Protein AF-A0A6C0TYA5-F1 (afdb_monomer_lite)

pLDDT: mean 84.96, std 9.42, range [59.03, 97.31]

Structure (mmCIF, N/CA/C/O backbone):
data_AF-A0A6C0TYA5-F1
#
_entry.id   AF-A0A6C0TYA5-F1
#
loop_
_atom_site.group_PDB
_atom_site.id
_atom_site.type_symbol
_atom_site.label_atom_id
_atom_site.label_alt_id
_atom_site.label_comp_id
_atom_site.label_asym_id
_atom_site.label_entity_id
_atom_site.label_seq_id
_atom_site.pdbx_PDB_ins_code
_atom_site.Cartn_x
_atom_site.Cartn_y
_atom_site.Cartn_z
_atom_site.occupancy
_atom_site.B_iso_or_equiv
_atom_site.auth_seq_id
_atom_site.auth_comp_id
_atom_site.auth_asym_id
_atom_site.auth_atom_id
_atom_site.pdbx_PDB_model_num
ATOM 1 N N . MET 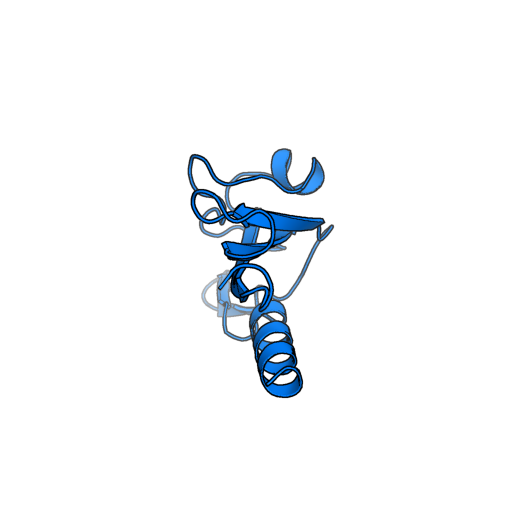A 1 1 ? -20.222 -8.247 -3.226 1.00 60.44 1 MET A N 1
ATOM 2 C CA . MET A 1 1 ? -19.165 -7.272 -2.881 1.00 60.44 1 MET A CA 1
ATOM 3 C C . MET A 1 1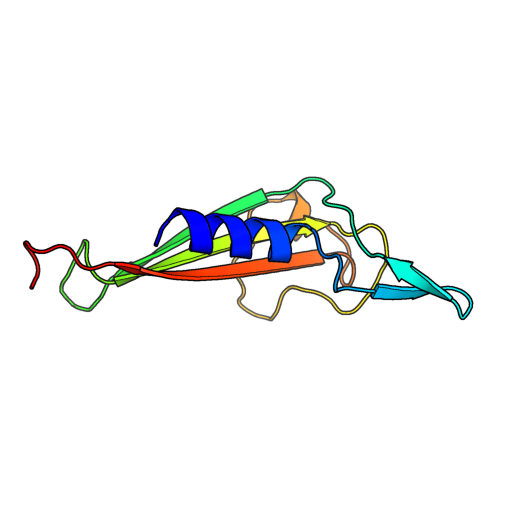 ? -17.787 -7.901 -3.034 1.00 60.44 1 MET A C 1
ATOM 5 O O . MET A 1 1 ? -17.121 -7.559 -3.999 1.00 60.44 1 MET A O 1
ATOM 9 N N . ALA A 1 2 ? -17.458 -8.940 -2.254 1.00 73.38 2 ALA A N 1
ATOM 10 C CA . ALA A 1 2 ? -16.147 -9.606 -2.276 1.00 73.38 2 ALA A CA 1
ATOM 11 C C . ALA A 1 2 ? -15.593 -9.977 -3.671 1.00 73.38 2 ALA A C 1
ATOM 13 O O . ALA A 1 2 ? -14.419 -9.755 -3.930 1.00 73.38 2 ALA A O 1
ATOM 14 N N . THR A 1 3 ? -16.410 -10.487 -4.604 1.00 79.94 3 THR A N 1
ATOM 15 C CA . THR A 1 3 ? -15.944 -10.841 -5.964 1.00 79.94 3 THR A CA 1
ATOM 16 C C . THR A 1 3 ? -15.474 -9.634 -6.777 1.00 79.94 3 THR A C 1
ATOM 18 O O . THR A 1 3 ? -14.487 -9.720 -7.502 1.00 79.94 3 THR A O 1
ATOM 21 N N . HIS A 1 4 ? -16.171 -8.504 -6.665 1.00 76.44 4 HIS A N 1
ATOM 22 C CA . HIS A 1 4 ? -15.801 -7.281 -7.373 1.00 76.44 4 HIS A CA 1
ATOM 23 C C . HIS A 1 4 ? -14.572 -6.624 -6.731 1.00 76.44 4 HIS A C 1
ATOM 25 O O . HIS A 1 4 ? -13.713 -6.114 -7.447 1.00 76.44 4 HIS A O 1
ATOM 31 N N . ASP A 1 5 ? -14.447 -6.699 -5.406 1.00 73.38 5 ASP A N 1
ATOM 32 C CA . ASP A 1 5 ? -13.259 -6.222 -4.697 1.00 73.38 5 ASP A CA 1
ATOM 33 C C . ASP A 1 5 ? -12.033 -7.046 -5.106 1.00 73.38 5 ASP A C 1
ATOM 35 O O . ASP A 1 5 ? -11.022 -6.485 -5.515 1.00 73.38 5 ASP A O 1
ATOM 39 N N . LEU A 1 6 ? -12.166 -8.373 -5.145 1.00 78.62 6 LEU A N 1
ATOM 40 C CA . LEU A 1 6 ? -11.108 -9.285 -5.582 1.00 78.62 6 LEU A CA 1
ATOM 41 C C . LEU A 1 6 ? -10.704 -9.045 -7.047 1.00 78.62 6 LEU A C 1
ATOM 43 O O . LEU A 1 6 ? -9.516 -9.042 -7.363 1.00 78.62 6 LEU A O 1
ATOM 47 N N . TRP A 1 7 ? -11.665 -8.753 -7.930 1.00 79.81 7 TRP A N 1
ATOM 48 C CA . TRP A 1 7 ? -11.372 -8.337 -9.305 1.00 79.81 7 TRP A CA 1
ATOM 49 C C . TRP A 1 7 ? -10.597 -7.015 -9.359 1.00 79.81 7 TRP A C 1
ATOM 51 O O . TRP A 1 7 ? -9.591 -6.931 -10.059 1.00 79.81 7 TRP A O 1
ATOM 61 N N . ARG A 1 8 ? -10.999 -5.988 -8.596 1.00 75.19 8 ARG A N 1
ATOM 62 C CA . ARG A 1 8 ? -10.260 -4.712 -8.553 1.00 75.19 8 ARG A CA 1
ATOM 63 C C . ARG A 1 8 ? -8.830 -4.895 -8.052 1.00 75.19 8 ARG A C 1
ATOM 65 O O . ARG A 1 8 ? -7.928 -4.242 -8.568 1.00 75.19 8 ARG A O 1
ATOM 72 N N . TRP A 1 9 ? -8.622 -5.784 -7.083 1.00 75.50 9 TRP A N 1
ATOM 73 C CA . TRP A 1 9 ? -7.290 -6.110 -6.571 1.00 75.50 9 TRP A CA 1
ATOM 74 C C . TRP A 1 9 ? -6.431 -6.783 -7.637 1.00 75.50 9 TRP A C 1
ATOM 76 O O . TRP A 1 9 ? -5.293 -6.373 -7.845 1.00 75.50 9 TRP A O 1
ATOM 86 N N . ASP A 1 10 ? -6.986 -7.768 -8.347 1.00 77.56 10 ASP A N 1
ATOM 87 C CA . ASP A 1 10 ? -6.308 -8.429 -9.464 1.00 77.56 10 ASP A CA 1
ATOM 88 C C . ASP A 1 10 ? -5.941 -7.422 -10.566 1.00 77.56 10 ASP A C 1
ATOM 90 O O . ASP A 1 10 ? -4.803 -7.410 -11.027 1.00 77.56 10 ASP A O 1
ATOM 94 N N . GLN A 1 11 ? -6.843 -6.505 -10.929 1.00 76.00 11 GLN A N 1
ATOM 95 C CA . GLN A 1 11 ? -6.542 -5.463 -11.916 1.00 76.00 11 GLN A CA 1
ATOM 96 C C . GLN A 1 11 ? -5.447 -4.493 -11.448 1.00 76.00 11 GLN A C 1
ATOM 98 O O . GLN A 1 11 ? -4.558 -4.156 -12.230 1.00 76.00 11 GLN A O 1
ATOM 103 N N . ALA A 1 12 ? -5.477 -4.072 -10.181 1.00 74.56 12 ALA A N 1
ATOM 104 C CA . ALA A 1 12 ? -4.465 -3.181 -9.618 1.00 74.56 12 ALA A CA 1
ATOM 105 C C . ALA A 1 12 ? -3.080 -3.849 -9.555 1.00 74.56 12 ALA A C 1
ATOM 107 O O . ALA A 1 12 ? -2.079 -3.226 -9.907 1.00 74.56 12 ALA A O 1
ATOM 108 N N . LEU A 1 13 ? -3.019 -5.128 -9.170 1.00 73.56 13 LEU A N 1
ATOM 109 C CA . LEU A 1 13 ? -1.772 -5.897 -9.091 1.00 73.56 13 LEU A CA 1
ATOM 110 C C . LEU A 1 13 ? -1.216 -6.284 -10.457 1.00 73.56 13 LEU A C 1
ATOM 112 O O . LEU A 1 13 ? 0.001 -6.333 -10.628 1.00 73.56 13 LEU A O 1
ATOM 116 N N . ARG A 1 14 ? -2.082 -6.534 -11.443 1.00 70.94 14 ARG A N 1
ATOM 117 C CA . ARG A 1 14 ? -1.643 -6.809 -12.815 1.00 70.94 14 ARG A CA 1
ATOM 118 C C . ARG A 1 14 ? -0.871 -5.651 -13.416 1.00 70.94 14 ARG A C 1
ATOM 120 O O . ARG A 1 14 ? -0.165 -5.885 -14.387 1.00 70.94 14 ARG A O 1
ATOM 127 N N . GLY A 1 15 ? -1.013 -4.430 -12.890 1.00 60.09 15 GLY A N 1
ATOM 128 C CA . GLY A 1 15 ? -0.211 -3.283 -13.309 1.00 60.09 15 GLY A CA 1
ATOM 129 C C . GLY A 1 15 ? -0.283 -3.002 -14.812 1.00 60.09 15 GLY A C 1
ATOM 130 O O . GLY A 1 15 ? 0.564 -2.288 -15.329 1.00 60.09 15 GLY A O 1
ATOM 131 N N . ALA A 1 16 ? -1.276 -3.553 -15.522 1.00 60.41 16 ALA A N 1
ATOM 132 C CA . ALA A 1 16 ? -1.383 -3.469 -16.977 1.00 60.41 16 ALA A CA 1
ATOM 133 C C . ALA A 1 16 ? -1.602 -2.023 -17.455 1.00 60.41 16 ALA A C 1
ATOM 135 O O . ALA A 1 16 ? -1.367 -1.718 -18.617 1.00 60.41 16 ALA A O 1
ATOM 136 N N . ALA A 1 17 ? -2.031 -1.141 -16.547 1.00 59.03 17 ALA A N 1
ATOM 137 C CA . ALA A 1 17 ? -2.177 0.292 -16.775 1.00 59.03 17 ALA A CA 1
ATOM 138 C C . ALA A 1 17 ? -0.926 1.116 -16.404 1.00 59.03 17 ALA A C 1
ATOM 140 O O . ALA A 1 17 ? -0.939 2.330 -16.590 1.00 59.03 17 ALA A O 1
ATOM 141 N N . VAL A 1 18 ? 0.128 0.501 -15.853 1.00 65.12 18 VAL A N 1
ATOM 142 C CA . VAL A 1 18 ? 1.371 1.189 -15.478 1.00 65.12 18 VAL A CA 1
ATOM 143 C C . VAL A 1 18 ? 2.452 0.836 -16.495 1.00 65.12 18 VAL A C 1
ATOM 145 O O . VAL A 1 18 ? 3.028 -0.255 -16.491 1.00 65.12 18 VAL A O 1
ATOM 148 N N . THR A 1 19 ? 2.702 1.777 -17.398 1.00 70.75 19 THR A N 1
ATOM 149 C CA . THR A 1 19 ? 3.774 1.722 -18.390 1.00 70.75 19 THR A CA 1
ATOM 150 C C . THR A 1 19 ? 4.845 2.755 -18.050 1.00 70.75 19 THR A C 1
ATOM 152 O O . THR A 1 19 ? 4.609 3.723 -17.324 1.00 70.75 19 THR A O 1
ATOM 155 N N . THR A 1 20 ? 6.054 2.532 -18.549 1.00 73.69 20 THR A N 1
ATOM 156 C CA . THR A 1 20 ? 7.145 3.511 -18.521 1.00 73.69 20 THR A CA 1
ATOM 157 C C . THR A 1 20 ? 7.759 3.609 -19.908 1.00 73.69 20 THR A C 1
ATOM 159 O O . THR A 1 20 ? 7.615 2.690 -20.709 1.00 73.69 20 THR A O 1
ATOM 162 N N . THR A 1 21 ? 8.418 4.722 -20.218 1.00 80.81 21 THR A N 1
ATOM 163 C CA . THR A 1 21 ? 9.124 4.879 -21.491 1.00 80.81 21 THR A CA 1
ATOM 164 C C . THR A 1 21 ? 10.576 4.436 -21.333 1.00 80.81 21 THR A C 1
ATOM 166 O O . THR A 1 21 ? 11.327 5.055 -20.581 1.00 80.81 21 THR A O 1
ATOM 169 N N . GLU A 1 22 ? 10.974 3.392 -22.055 1.00 75.00 22 GLU A N 1
ATOM 170 C CA . GLU A 1 22 ? 12.366 2.952 -22.211 1.00 75.00 22 GLU A CA 1
ATOM 171 C C . GLU A 1 22 ? 12.736 3.041 -23.695 1.00 75.00 22 GLU A C 1
ATOM 173 O O . GLU A 1 22 ? 11.986 2.573 -24.549 1.00 75.00 22 GLU A O 1
ATOM 178 N N . ASP A 1 23 ? 13.851 3.701 -24.021 1.00 79.75 23 ASP A N 1
ATOM 179 C CA . ASP A 1 23 ? 14.342 3.877 -25.400 1.00 79.75 23 ASP A CA 1
ATOM 180 C C . ASP A 1 23 ? 13.285 4.385 -26.407 1.00 79.75 23 ASP A C 1
ATOM 182 O O . ASP A 1 23 ? 13.291 4.051 -27.591 1.00 79.75 23 ASP A O 1
ATOM 186 N N . GLY A 1 24 ? 12.360 5.228 -25.934 1.00 81.69 24 GLY A N 1
ATOM 187 C CA . GLY A 1 24 ? 11.281 5.803 -26.744 1.00 81.69 24 GLY A CA 1
ATOM 188 C C . GLY A 1 24 ? 10.070 4.888 -26.960 1.00 81.69 24 GLY A C 1
ATOM 189 O O . GLY A 1 24 ? 9.131 5.296 -27.643 1.00 81.69 24 GLY A O 1
ATOM 190 N N . ALA A 1 25 ? 10.053 3.692 -26.368 1.00 78.88 25 ALA A N 1
ATOM 191 C CA . ALA A 1 25 ? 8.928 2.763 -26.393 1.00 78.88 25 ALA A CA 1
ATOM 192 C C . ALA A 1 25 ? 8.238 2.683 -25.024 1.00 78.88 25 ALA A C 1
ATOM 194 O O . ALA A 1 25 ? 8.892 2.732 -23.983 1.00 78.88 25 ALA A O 1
ATOM 195 N N . GLU A 1 26 ? 6.912 2.529 -25.011 1.00 80.31 26 GLU A N 1
ATOM 196 C CA . GLU A 1 26 ? 6.199 2.173 -23.783 1.00 80.31 26 GLU A CA 1
ATOM 197 C C . GLU A 1 26 ? 6.435 0.700 -23.451 1.00 80.31 26 GLU A C 1
ATOM 199 O O . GLU A 1 26 ? 6.067 -0.194 -24.217 1.00 80.31 26 GLU A O 1
ATOM 204 N N . VAL A 1 27 ? 7.026 0.451 -22.286 1.00 75.75 27 VAL A N 1
ATOM 205 C CA . VAL A 1 27 ? 7.231 -0.884 -21.735 1.00 75.75 27 VAL A CA 1
ATOM 206 C C . VAL A 1 27 ? 6.372 -1.083 -20.480 1.00 75.75 27 VAL A C 1
ATOM 208 O O . VAL A 1 27 ? 6.269 -0.188 -19.632 1.00 75.75 27 VAL A O 1
ATOM 211 N N . PRO A 1 28 ? 5.719 -2.248 -20.338 1.00 69.62 28 PRO A N 1
ATOM 212 C CA . PRO A 1 28 ? 4.910 -2.560 -19.169 1.00 69.62 28 PRO A CA 1
ATOM 213 C C . PRO A 1 28 ? 5.798 -2.778 -17.941 1.00 69.62 28 PRO A C 1
ATOM 215 O O . PRO A 1 28 ? 6.748 -3.557 -17.985 1.00 69.62 28 PRO A O 1
ATOM 218 N N . THR A 1 29 ? 5.448 -2.187 -16.796 1.00 70.88 29 THR A N 1
ATOM 219 C CA . THR A 1 29 ? 6.196 -2.398 -15.540 1.00 70.88 29 THR A CA 1
ATOM 220 C C . THR A 1 29 ? 5.751 -3.659 -14.786 1.00 70.88 29 THR A C 1
ATOM 222 O O . THR A 1 29 ? 5.880 -3.737 -13.563 1.00 70.88 29 THR A O 1
ATOM 225 N N . VAL A 1 30 ? 5.151 -4.626 -15.487 1.00 65.44 30 VAL A N 1
ATOM 226 C CA . VAL A 1 30 ? 4.397 -5.744 -14.903 1.00 65.44 30 VAL A CA 1
ATOM 227 C C . VAL A 1 30 ? 5.353 -6.812 -14.369 1.00 65.44 30 VAL A C 1
ATOM 229 O O . VAL A 1 30 ? 5.652 -7.796 -15.038 1.00 65.44 30 VAL A O 1
ATOM 232 N N . ALA A 1 31 ? 5.853 -6.608 -13.151 1.00 71.69 31 ALA A N 1
ATOM 233 C CA . ALA A 1 31 ? 6.545 -7.627 -12.368 1.00 71.69 31 ALA A CA 1
ATOM 234 C C . ALA A 1 31 ? 6.600 -7.256 -10.883 1.00 71.69 31 ALA A C 1
ATOM 236 O O . ALA A 1 31 ? 6.858 -6.106 -10.520 1.00 71.69 31 ALA A O 1
ATOM 237 N N . LEU A 1 32 ? 6.392 -8.263 -10.031 1.00 83.19 32 LEU A N 1
ATOM 238 C CA . LEU A 1 32 ? 6.484 -8.156 -8.580 1.00 83.19 32 LEU A CA 1
ATOM 239 C C . LEU A 1 32 ? 7.695 -8.961 -8.107 1.00 83.19 32 LEU A C 1
ATOM 241 O O . LEU A 1 32 ? 7.616 -10.182 -7.976 1.00 83.19 32 LEU A O 1
ATOM 245 N N . ILE A 1 33 ? 8.822 -8.291 -7.869 1.00 86.56 33 ILE A N 1
ATOM 246 C CA . ILE A 1 33 ? 10.007 -8.932 -7.297 1.00 86.56 33 ILE A CA 1
ATOM 247 C C . ILE A 1 33 ? 9.898 -8.849 -5.779 1.00 86.56 33 ILE A C 1
ATOM 249 O O . ILE A 1 33 ? 9.728 -7.762 -5.226 1.00 86.56 33 ILE A O 1
ATOM 253 N N . GLU A 1 34 ? 9.979 -10.013 -5.132 1.00 88.94 34 GLU A N 1
ATOM 254 C CA . GLU A 1 34 ? 9.908 -10.173 -3.674 1.00 88.94 34 GLU A CA 1
ATOM 255 C C . GLU A 1 34 ? 8.725 -9.429 -3.026 1.00 88.94 34 GLU A C 1
ATOM 257 O O . GLU A 1 34 ? 8.929 -8.605 -2.133 1.00 88.94 34 GLU A O 1
ATOM 262 N N . PRO A 1 35 ? 7.472 -9.704 -3.442 1.00 89.06 35 PRO A N 1
ATOM 263 C CA . PRO A 1 35 ? 6.324 -9.022 -2.869 1.00 89.06 35 PRO A CA 1
ATOM 264 C C . PRO A 1 35 ? 6.215 -9.289 -1.364 1.00 89.06 35 PRO A C 1
ATOM 266 O O . PRO A 1 35 ? 6.451 -10.401 -0.869 1.00 89.06 35 PRO A O 1
ATOM 269 N N . ARG A 1 36 ? 5.840 -8.245 -0.633 1.00 92.12 36 ARG A N 1
ATOM 270 C CA . ARG A 1 36 ? 5.558 -8.247 0.800 1.00 92.12 36 ARG A CA 1
ATOM 271 C C . ARG A 1 36 ? 4.249 -7.521 1.050 1.00 92.12 36 ARG A C 1
ATOM 273 O O . ARG A 1 36 ? 3.855 -6.654 0.273 1.00 92.12 36 ARG A O 1
ATOM 280 N N . GLY A 1 37 ? 3.576 -7.871 2.139 1.00 91.00 37 GLY A N 1
ATOM 281 C CA . GLY A 1 37 ? 2.342 -7.201 2.511 1.00 91.00 37 GLY A CA 1
ATOM 282 C C . GLY A 1 37 ? 2.179 -7.042 4.011 1.00 91.00 37 GLY A C 1
ATOM 283 O O . GLY A 1 37 ? 2.650 -7.874 4.785 1.00 91.00 37 GLY A O 1
ATOM 284 N N . CYS A 1 38 ? 1.491 -5.971 4.391 1.00 93.69 38 CYS A N 1
ATOM 285 C CA . CYS A 1 38 ? 1.054 -5.696 5.752 1.00 93.69 38 CYS A CA 1
ATOM 286 C C . CYS A 1 38 ? -0.444 -5.429 5.759 1.00 93.69 38 CYS A C 1
ATOM 288 O O . CYS A 1 38 ? -0.998 -4.886 4.800 1.00 93.69 38 CYS A O 1
ATOM 290 N N . ILE A 1 39 ? -1.079 -5.735 6.884 1.00 94.12 39 ILE A N 1
ATOM 291 C CA . ILE A 1 39 ? -2.444 -5.313 7.173 1.00 94.12 39 ILE A CA 1
ATOM 292 C C . ILE A 1 39 ? -2.367 -4.397 8.387 1.00 94.12 39 ILE A C 1
ATOM 294 O O . ILE A 1 39 ? -1.825 -4.785 9.420 1.00 94.12 39 ILE A O 1
ATOM 298 N N . VAL A 1 40 ? -2.880 -3.181 8.241 1.00 95.62 40 VAL A N 1
ATOM 299 C CA . VAL A 1 40 ? -2.960 -2.191 9.314 1.00 95.62 40 VAL A CA 1
ATOM 300 C C . VAL A 1 40 ? -4.423 -1.969 9.642 1.00 95.62 40 VAL A C 1
ATOM 302 O O . VAL A 1 40 ? -5.234 -1.770 8.737 1.00 95.62 40 VAL A O 1
ATOM 305 N N . PHE A 1 41 ? -4.749 -2.000 10.928 1.00 96.31 41 PHE A N 1
ATOM 306 C CA . PHE A 1 41 ? -6.063 -1.635 11.427 1.00 96.31 41 PHE A CA 1
ATOM 307 C C . PHE A 1 41 ? -5.939 -0.339 12.224 1.00 96.31 41 PHE A C 1
ATOM 309 O O . PHE A 1 41 ? -5.228 -0.296 13.226 1.00 96.31 41 PHE A O 1
ATOM 316 N N . ASP A 1 42 ? -6.589 0.712 11.733 1.00 96.50 42 ASP A N 1
ATOM 317 C CA . ASP A 1 42 ? -6.744 1.975 12.445 1.00 96.50 42 ASP A CA 1
ATOM 318 C C . ASP A 1 42 ? -8.125 1.939 13.119 1.00 96.50 42 ASP A C 1
ATOM 320 O O . ASP A 1 42 ? -9.146 2.052 12.435 1.00 96.50 42 ASP A O 1
ATOM 324 N N . GLU A 1 43 ? -8.150 1.723 14.433 1.00 97.31 43 GLU A N 1
ATOM 325 C CA . GLU A 1 43 ? -9.388 1.654 15.214 1.00 97.31 43 GLU A CA 1
ATOM 326 C C . GLU A 1 43 ? -10.047 3.034 15.370 1.00 97.31 43 GLU A C 1
ATOM 328 O O . GLU A 1 43 ? -9.365 4.059 15.492 1.00 97.31 43 GLU A O 1
ATOM 333 N N . ASP A 1 44 ? -11.379 3.067 15.381 1.00 97.00 44 ASP A N 1
ATOM 334 C CA . ASP A 1 44 ? -12.119 4.278 15.724 1.00 97.00 44 ASP A CA 1
ATOM 335 C C . ASP A 1 44 ? -12.079 4.520 17.239 1.00 97.00 44 ASP A C 1
ATOM 337 O O . ASP A 1 44 ? -12.002 3.593 18.046 1.00 97.00 44 ASP A O 1
ATOM 341 N N . ALA A 1 45 ? -12.165 5.787 17.653 1.00 96.00 45 ALA A N 1
ATOM 342 C CA . ALA A 1 45 ? -12.051 6.156 19.061 1.00 96.00 45 ALA A CA 1
ATOM 343 C C . ALA A 1 45 ? -13.070 5.402 19.939 1.00 96.00 45 ALA A C 1
ATOM 345 O O . ALA A 1 45 ? -14.279 5.611 19.837 1.00 96.00 45 ALA A O 1
ATOM 346 N N . GLY A 1 46 ? -12.560 4.544 20.828 1.00 94.88 46 GLY A N 1
ATOM 347 C CA . GLY A 1 46 ? -13.369 3.737 21.745 1.00 94.88 46 GLY A CA 1
ATOM 348 C C . GLY A 1 46 ? -13.972 2.463 21.142 1.00 94.88 46 GLY A C 1
ATOM 349 O O . GLY A 1 46 ? -14.776 1.825 21.821 1.00 94.88 46 GLY A O 1
ATOM 350 N N . LYS A 1 47 ? -13.603 2.076 19.913 1.00 96.06 47 LYS A N 1
ATOM 351 C CA . LYS A 1 47 ? -14.109 0.879 19.226 1.00 96.06 47 LYS A CA 1
ATOM 352 C C . LYS A 1 47 ? -12.954 -0.019 18.785 1.00 96.06 47 LYS A C 1
ATOM 354 O O . LYS A 1 47 ? -12.253 0.309 17.842 1.00 96.06 47 LYS A O 1
ATOM 359 N N . ALA A 1 48 ? -12.770 -1.166 19.435 1.00 95.25 48 ALA A N 1
ATOM 360 C CA . ALA A 1 48 ? -11.605 -2.029 19.210 1.00 95.25 48 ALA A CA 1
ATOM 361 C C . ALA A 1 48 ? -11.684 -2.877 17.922 1.00 95.25 48 ALA A C 1
ATOM 363 O O . ALA A 1 48 ? -10.700 -3.511 17.540 1.00 95.25 48 ALA A O 1
ATOM 364 N N . ARG A 1 49 ? -12.856 -2.961 17.276 1.00 95.19 49 ARG A N 1
ATOM 365 C CA . ARG A 1 49 ? -13.119 -3.820 16.102 1.00 95.19 49 ARG A CA 1
ATOM 366 C C . ARG A 1 49 ? -13.803 -3.087 14.944 1.00 95.19 49 ARG A C 1
ATOM 368 O O . ARG A 1 49 ? -13.940 -3.652 13.861 1.00 95.19 49 ARG A O 1
ATOM 375 N N . THR A 1 50 ? -14.166 -1.822 15.135 1.00 97.00 50 THR A N 1
ATOM 376 C CA . THR A 1 50 ? -14.675 -0.914 14.101 1.00 97.00 50 THR A CA 1
ATOM 377 C C . THR A 1 50 ? -13.608 0.099 13.721 1.00 97.00 50 THR A C 1
ATOM 379 O O . THR A 1 50 ? -12.995 0.719 14.587 1.00 97.00 50 THR A O 1
ATOM 382 N N . GLY A 1 51 ? -13.383 0.277 12.424 1.00 96.81 51 GLY A N 1
ATOM 383 C CA . GLY A 1 51 ? -12.357 1.190 11.943 1.00 96.81 51 GLY A CA 1
ATOM 384 C C . GLY A 1 51 ? -11.925 0.904 10.513 1.00 96.81 51 GLY A C 1
ATOM 385 O O . GLY A 1 51 ? -12.579 0.182 9.751 1.00 96.81 51 GLY A O 1
ATOM 386 N N . ARG A 1 52 ? -10.787 1.477 10.128 1.00 96.25 52 ARG A N 1
ATOM 387 C CA . ARG A 1 52 ? -10.239 1.352 8.775 1.00 96.25 52 ARG A CA 1
ATOM 388 C C . ARG A 1 52 ? -9.201 0.237 8.707 1.00 96.25 52 ARG A C 1
ATOM 390 O O . ARG A 1 52 ? -8.187 0.277 9.395 1.00 96.25 52 ARG A O 1
ATOM 397 N N . ILE A 1 53 ? -9.398 -0.703 7.788 1.00 94.88 53 ILE A N 1
ATOM 398 C CA . ILE A 1 53 ? -8.382 -1.681 7.394 1.00 94.88 53 ILE A CA 1
ATOM 399 C C . ILE A 1 53 ? -7.651 -1.160 6.159 1.00 94.88 53 ILE A C 1
ATOM 401 O O . ILE A 1 53 ? -8.271 -0.833 5.145 1.00 94.88 53 ILE A O 1
ATOM 405 N N . ARG A 1 54 ? -6.322 -1.136 6.219 1.00 93.81 54 ARG A N 1
ATOM 406 C CA . ARG A 1 54 ? -5.442 -0.875 5.079 1.00 93.81 54 ARG A CA 1
ATOM 407 C C . ARG A 1 54 ? -4.619 -2.118 4.792 1.00 93.81 54 ARG A C 1
ATOM 409 O O . ARG A 1 54 ? -3.861 -2.576 5.642 1.00 93.81 54 ARG A O 1
ATOM 416 N N . VAL A 1 55 ? -4.752 -2.646 3.584 1.00 91.38 55 VAL A N 1
ATOM 417 C CA . VAL A 1 55 ? -3.890 -3.700 3.057 1.00 91.38 55 VAL A CA 1
ATOM 418 C C . VAL A 1 55 ? -2.860 -3.044 2.158 1.00 91.38 55 VAL A C 1
ATOM 420 O O . VAL A 1 55 ? -3.198 -2.403 1.164 1.00 91.38 55 VAL A O 1
ATOM 423 N N . ILE A 1 56 ? -1.601 -3.176 2.546 1.00 92.38 56 ILE A N 1
ATOM 424 C CA . ILE A 1 56 ? -0.461 -2.582 1.863 1.00 92.38 56 ILE A CA 1
ATOM 425 C C . ILE A 1 56 ? 0.305 -3.724 1.216 1.00 92.38 56 ILE A C 1
ATOM 427 O O . ILE A 1 56 ? 0.699 -4.660 1.906 1.00 92.38 56 ILE A O 1
ATOM 431 N N . ILE A 1 57 ? 0.518 -3.647 -0.092 1.00 89.94 57 ILE A N 1
ATOM 432 C CA . ILE A 1 57 ? 1.353 -4.579 -0.850 1.00 89.94 57 ILE A CA 1
ATOM 433 C C . ILE A 1 57 ? 2.509 -3.772 -1.419 1.00 89.94 57 ILE A C 1
ATOM 435 O O . ILE A 1 57 ? 2.290 -2.753 -2.069 1.00 89.94 57 ILE A O 1
ATOM 439 N N . GLN A 1 58 ? 3.735 -4.212 -1.170 1.00 91.38 58 GLN A N 1
ATOM 440 C CA . GLN A 1 58 ? 4.947 -3.560 -1.645 1.00 91.38 58 GLN A CA 1
ATOM 441 C C . GLN A 1 58 ? 5.870 -4.569 -2.315 1.00 91.38 58 GLN A C 1
ATOM 443 O O . GLN A 1 58 ? 5.901 -5.744 -1.950 1.00 91.38 58 GLN A O 1
ATOM 448 N N . TRP A 1 59 ? 6.601 -4.117 -3.326 1.00 89.31 59 TRP A N 1
ATOM 449 C CA . TRP A 1 59 ? 7.512 -4.959 -4.0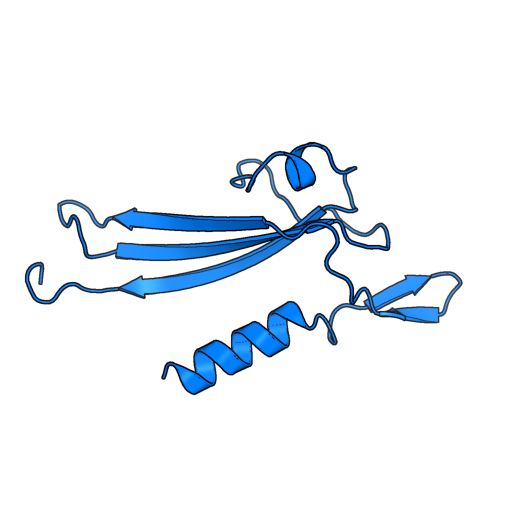97 1.00 89.31 59 TRP A CA 1
ATOM 450 C C . TRP A 1 59 ? 8.602 -4.117 -4.755 1.00 89.31 59 TRP A C 1
ATOM 452 O O . TRP A 1 59 ? 8.499 -2.889 -4.843 1.00 89.31 59 TRP A O 1
ATOM 462 N N . ARG A 1 60 ? 9.638 -4.789 -5.261 1.00 88.56 60 ARG A N 1
ATOM 463 C CA . ARG A 1 60 ? 10.629 -4.180 -6.149 1.00 88.56 60 ARG A CA 1
ATOM 464 C C . ARG A 1 60 ? 10.174 -4.333 -7.605 1.00 88.56 60 ARG A C 1
ATOM 466 O O . ARG A 1 60 ? 9.851 -5.433 -8.052 1.00 88.56 60 ARG A O 1
ATOM 473 N N . GLY A 1 61 ? 10.118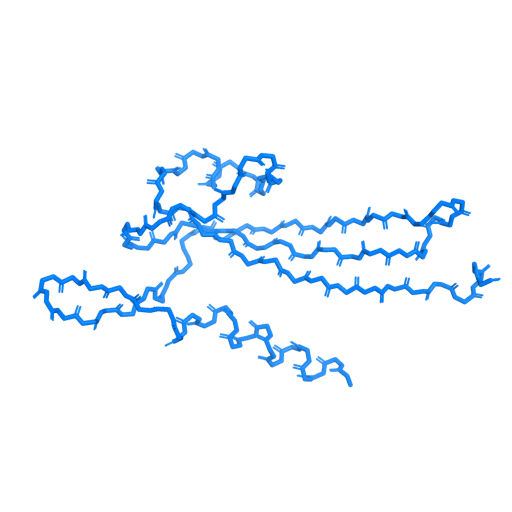 -3.232 -8.345 1.00 84.81 61 GLY A N 1
ATOM 474 C CA . GLY A 1 61 ? 9.849 -3.216 -9.783 1.00 84.81 61 GLY A CA 1
ATOM 475 C C . GLY A 1 61 ? 11.078 -3.605 -10.613 1.00 84.81 61 GLY A C 1
ATOM 476 O O . GLY A 1 61 ? 12.208 -3.546 -10.128 1.00 84.81 61 GLY A O 1
ATOM 477 N N . LEU A 1 62 ? 10.860 -3.986 -11.876 1.00 83.19 62 LEU A N 1
ATOM 478 C CA . LEU A 1 62 ? 11.944 -4.280 -12.827 1.00 83.19 62 LEU A CA 1
ATOM 479 C C . LEU A 1 62 ? 12.644 -3.015 -13.331 1.00 83.19 62 LEU A C 1
ATOM 481 O O . LEU A 1 62 ? 13.867 -2.986 -13.414 1.00 83.19 62 LEU A O 1
ATOM 485 N N . THR A 1 63 ? 11.861 -1.979 -13.625 1.00 82.56 63 THR A N 1
ATOM 486 C CA . THR A 1 63 ? 12.340 -0.710 -14.178 1.00 82.56 63 THR A CA 1
ATOM 487 C C . THR A 1 63 ? 12.296 0.386 -13.125 1.00 82.56 63 THR A C 1
ATOM 489 O O . THR A 1 63 ? 11.357 0.447 -12.323 1.00 82.56 63 THR A O 1
ATOM 492 N N . ARG A 1 64 ? 13.280 1.290 -13.158 1.00 85.75 64 ARG A N 1
ATOM 493 C CA . ARG A 1 64 ? 13.300 2.504 -12.338 1.00 85.75 64 ARG A CA 1
ATOM 494 C C . ARG A 1 64 ? 12.225 3.485 -12.811 1.00 85.75 64 ARG A C 1
ATOM 496 O O . ARG A 1 64 ? 12.189 3.854 -13.975 1.00 85.75 64 ARG A O 1
ATOM 503 N N . THR A 1 65 ? 11.398 3.973 -11.894 1.00 82.81 65 THR A N 1
ATOM 504 C CA . THR A 1 65 ? 10.456 5.081 -12.138 1.00 82.81 65 THR A CA 1
ATOM 505 C C . THR A 1 65 ? 10.535 6.066 -10.969 1.00 82.81 65 THR A C 1
ATOM 507 O O . THR A 1 65 ? 11.539 6.107 -10.257 1.00 82.81 65 THR A O 1
ATOM 510 N N . ARG A 1 66 ? 9.472 6.843 -10.721 1.00 85.62 66 ARG A N 1
ATOM 511 C CA . ARG A 1 66 ? 9.287 7.520 -9.433 1.00 85.62 66 ARG A CA 1
ATOM 512 C C . ARG A 1 66 ? 9.217 6.496 -8.299 1.00 85.62 66 ARG A C 1
ATOM 514 O O . ARG A 1 66 ? 8.688 5.401 -8.495 1.00 85.62 66 ARG A O 1
ATOM 521 N N . ASP A 1 67 ? 9.757 6.859 -7.143 1.00 89.81 67 ASP A N 1
ATOM 522 C CA . ASP A 1 67 ? 9.662 6.029 -5.952 1.00 89.81 67 ASP A CA 1
ATOM 523 C C . ASP A 1 67 ? 8.209 5.905 -5.481 1.00 89.81 67 ASP A C 1
ATOM 525 O O . ASP A 1 67 ? 7.462 6.885 -5.477 1.00 89.81 67 ASP A O 1
ATOM 529 N N . GLY A 1 68 ? 7.798 4.676 -5.171 1.00 88.25 68 GLY A N 1
ATOM 530 C CA . GLY A 1 68 ? 6.424 4.356 -4.792 1.00 88.25 68 GLY A CA 1
ATOM 531 C C . GLY A 1 68 ? 6.132 4.491 -3.301 1.00 88.25 68 GLY A C 1
ATOM 532 O O . GLY A 1 68 ? 4.989 4.272 -2.923 1.00 88.25 68 GLY A O 1
ATOM 533 N N . LEU A 1 69 ? 7.138 4.798 -2.476 1.00 90.56 69 LEU A N 1
ATOM 534 C CA . LEU A 1 69 ? 6.980 5.082 -1.051 1.00 90.56 69 LEU A CA 1
ATOM 535 C C . LEU A 1 69 ? 7.122 6.591 -0.830 1.00 90.56 69 LEU A C 1
ATOM 537 O O . LEU A 1 69 ? 7.984 7.242 -1.423 1.00 90.56 69 LEU A O 1
ATOM 541 N N . LEU A 1 70 ? 6.267 7.142 0.020 1.00 88.94 70 LEU A N 1
ATOM 542 C CA . LEU A 1 70 ? 6.314 8.519 0.492 1.00 88.94 70 LEU A CA 1
ATOM 543 C C . LEU A 1 70 ? 6.894 8.577 1.911 1.00 88.94 70 LEU A C 1
ATOM 545 O O . LEU A 1 70 ? 6.918 7.582 2.641 1.00 88.94 70 LEU A O 1
ATOM 549 N N . ASP A 1 71 ? 7.337 9.766 2.323 1.00 85.88 71 ASP A N 1
ATOM 550 C CA . ASP A 1 71 ? 7.830 9.986 3.683 1.00 85.88 71 ASP A CA 1
ATOM 551 C C . ASP A 1 71 ? 6.752 9.634 4.718 1.00 85.88 71 ASP A C 1
ATO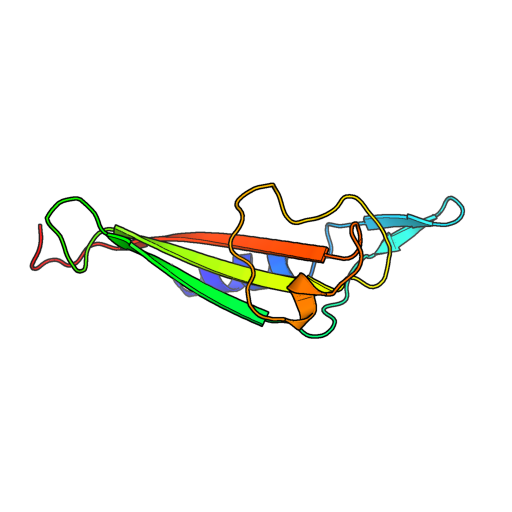M 553 O O . ASP A 1 71 ? 5.638 10.160 4.691 1.00 85.88 71 ASP A O 1
ATOM 557 N N . GLY A 1 72 ? 7.103 8.747 5.652 1.00 86.12 72 GLY A N 1
ATOM 558 C CA . GLY A 1 72 ? 6.201 8.269 6.702 1.00 86.12 72 GLY A CA 1
ATOM 559 C C . GLY A 1 72 ? 5.349 7.053 6.323 1.00 86.12 72 GLY A C 1
ATOM 560 O O . GLY A 1 72 ? 4.607 6.563 7.178 1.00 86.12 72 GLY A O 1
ATOM 561 N N . ASP A 1 73 ? 5.465 6.529 5.099 1.00 90.00 73 ASP A N 1
ATOM 562 C CA . ASP A 1 73 ? 4.803 5.277 4.736 1.00 90.00 73 ASP A CA 1
ATOM 563 C C . ASP A 1 73 ? 5.337 4.094 5.551 1.00 90.00 73 ASP A C 1
ATOM 565 O O . ASP A 1 73 ? 6.533 3.958 5.822 1.00 90.00 73 ASP A O 1
ATOM 569 N N . LEU A 1 74 ? 4.429 3.181 5.905 1.00 92.38 74 LEU A N 1
ATOM 570 C CA . LEU A 1 74 ? 4.805 1.913 6.516 1.00 92.38 74 LEU A CA 1
ATOM 571 C C . LEU A 1 74 ? 5.545 1.047 5.492 1.00 92.38 74 LEU A C 1
ATOM 573 O O . LEU A 1 74 ? 5.033 0.798 4.398 1.00 92.38 74 LEU A O 1
ATOM 577 N N . VAL A 1 75 ? 6.709 0.523 5.876 1.00 93.00 75 VAL A N 1
ATOM 578 C CA . VAL A 1 75 ? 7.481 -0.415 5.056 1.00 93.00 75 VAL A CA 1
ATOM 579 C C . VAL A 1 75 ? 7.207 -1.853 5.488 1.00 93.00 75 VAL A C 1
ATOM 581 O O . VAL A 1 75 ? 7.428 -2.240 6.634 1.00 93.00 75 VAL A O 1
ATOM 584 N N . CYS A 1 76 ? 6.738 -2.658 4.543 1.00 90.75 76 CYS A N 1
ATOM 585 C CA . CYS A 1 76 ? 6.413 -4.062 4.710 1.00 90.75 76 CYS A CA 1
ATOM 586 C C . CYS A 1 76 ? 7.647 -4.938 4.513 1.00 90.75 76 CYS A C 1
ATOM 588 O O . CYS A 1 76 ? 7.807 -5.602 3.492 1.00 90.75 76 CYS A O 1
ATOM 590 N N . GLY A 1 77 ? 8.511 -4.958 5.526 1.00 83.94 77 GLY A N 1
ATOM 591 C CA . GLY A 1 77 ? 9.688 -5.825 5.588 1.00 83.94 77 GLY A CA 1
ATOM 592 C C . GLY A 1 77 ? 10.892 -5.352 4.766 1.00 83.94 77 GLY A C 1
ATOM 593 O O . GLY A 1 77 ? 10.850 -4.368 4.027 1.00 83.94 77 GLY A O 1
ATOM 594 N N . ASP A 1 78 ? 11.989 -6.096 4.902 1.00 82.75 78 ASP A N 1
ATOM 595 C CA . ASP A 1 78 ? 13.326 -5.604 4.545 1.00 82.75 78 ASP A CA 1
ATOM 596 C C . ASP A 1 78 ? 13.592 -5.520 3.036 1.00 82.75 78 ASP A C 1
ATOM 598 O O . ASP A 1 78 ? 14.354 -4.665 2.591 1.00 82.75 78 ASP A O 1
ATOM 602 N N . ALA A 1 79 ? 12.943 -6.366 2.227 1.00 76.56 79 ALA A N 1
ATOM 603 C CA . ALA A 1 79 ? 13.154 -6.399 0.773 1.00 76.56 79 ALA A CA 1
ATOM 604 C C . ALA A 1 79 ? 12.763 -5.071 0.097 1.00 76.56 79 ALA A C 1
ATOM 606 O O . ALA A 1 79 ? 13.395 -4.639 -0.862 1.00 76.56 79 ALA A O 1
ATOM 607 N N . VAL A 1 80 ? 11.741 -4.394 0.627 1.00 82.25 80 VAL A N 1
ATOM 608 C CA . VAL A 1 80 ? 11.311 -3.073 0.148 1.00 82.25 80 VAL A CA 1
ATOM 609 C C . VAL A 1 80 ? 12.144 -1.972 0.801 1.00 82.25 80 VAL A C 1
ATOM 611 O O . VAL A 1 80 ? 12.505 -1.008 0.131 1.00 82.25 80 VAL A O 1
ATOM 614 N N . ALA A 1 81 ? 12.488 -2.127 2.084 1.00 81.94 81 ALA A N 1
ATOM 615 C CA . ALA A 1 81 ? 13.307 -1.165 2.822 1.00 81.94 81 ALA A CA 1
ATOM 616 C C . ALA A 1 81 ? 14.700 -0.973 2.201 1.00 81.94 81 ALA A C 1
ATOM 618 O O . ALA A 1 81 ? 15.228 0.135 2.199 1.00 81.94 81 ALA A O 1
ATOM 619 N N . THR A 1 82 ? 15.277 -2.056 1.678 1.00 84.88 82 THR A N 1
ATOM 620 C CA . THR A 1 82 ? 16.636 -2.102 1.116 1.00 84.88 82 THR A CA 1
ATOM 621 C C . THR A 1 82 ? 16.691 -1.927 -0.400 1.00 84.88 82 THR A C 1
ATOM 623 O O . THR A 1 82 ? 17.780 -1.819 -0.958 1.00 84.88 82 THR A O 1
ATOM 626 N N . ALA A 1 83 ? 15.543 -1.894 -1.081 1.00 84.62 83 ALA A N 1
ATOM 627 C CA . ALA A 1 83 ? 15.495 -1.644 -2.514 1.00 84.62 83 ALA A CA 1
ATOM 628 C C . ALA A 1 83 ? 15.796 -0.171 -2.835 1.00 84.62 83 ALA A C 1
ATOM 630 O O . ALA A 1 83 ? 15.324 0.737 -2.151 1.00 84.62 83 ALA A O 1
ATOM 631 N N . ASP A 1 84 ? 16.533 0.051 -3.926 1.00 89.44 84 ASP A N 1
ATOM 632 C CA . ASP A 1 84 ? 16.881 1.383 -4.419 1.00 89.44 84 ASP A CA 1
ATOM 633 C C . ASP A 1 84 ? 15.647 2.269 -4.649 1.00 89.44 84 ASP A C 1
ATOM 635 O O . ASP A 1 84 ? 14.635 1.846 -5.229 1.00 89.44 84 ASP A O 1
ATOM 639 N N . GLU A 1 85 ? 15.776 3.544 -4.280 1.00 88.06 85 GLU A N 1
ATOM 640 C CA . GLU A 1 85 ? 14.769 4.567 -4.556 1.00 88.06 85 GLU A CA 1
ATOM 641 C C . GLU A 1 85 ? 14.436 4.614 -6.055 1.00 88.06 85 GLU A C 1
ATOM 643 O O . GLU A 1 85 ? 15.313 4.682 -6.926 1.00 88.06 85 GLU A O 1
ATOM 648 N N . GLY A 1 86 ? 13.141 4.570 -6.369 1.00 87.81 86 GLY A N 1
ATOM 649 C CA . GLY A 1 86 ? 12.639 4.528 -7.744 1.00 87.81 86 GLY A CA 1
ATOM 650 C C . GLY A 1 86 ? 12.335 3.123 -8.264 1.00 87.81 86 GLY A C 1
ATOM 651 O O . GLY A 1 86 ? 11.596 2.993 -9.245 1.00 87.81 86 GLY A O 1
ATOM 652 N N . TYR A 1 87 ? 12.815 2.073 -7.595 1.00 88.31 87 TYR A N 1
ATOM 653 C CA . TYR A 1 87 ? 12.382 0.694 -7.848 1.00 88.31 87 TYR A CA 1
ATOM 654 C C . TYR A 1 87 ? 11.321 0.215 -6.864 1.00 88.31 87 TYR A C 1
ATOM 656 O O . TYR A 1 87 ? 10.674 -0.799 -7.122 1.00 88.31 87 TYR A O 1
ATOM 664 N N . ARG A 1 88 ? 11.109 0.920 -5.752 1.00 90.69 88 ARG A N 1
ATOM 665 C CA . ARG A 1 88 ? 10.085 0.542 -4.780 1.00 90.69 88 ARG A CA 1
ATOM 666 C C . ARG A 1 88 ? 8.699 0.853 -5.332 1.00 90.69 88 ARG A C 1
ATOM 668 O O . ARG A 1 88 ? 8.462 1.900 -5.944 1.00 90.69 88 ARG A O 1
ATOM 675 N N . ARG A 1 89 ? 7.778 -0.083 -5.140 1.00 88.62 89 ARG A N 1
ATOM 676 C CA . ARG A 1 89 ? 6.388 -0.002 -5.590 1.00 88.62 89 ARG A CA 1
ATOM 677 C C . ARG A 1 89 ? 5.466 -0.310 -4.428 1.00 88.62 89 ARG A C 1
ATOM 679 O O . ARG A 1 89 ? 5.805 -1.128 -3.572 1.00 88.62 89 ARG A O 1
ATOM 686 N N . GLN A 1 90 ? 4.303 0.325 -4.430 1.00 88.94 90 GLN A N 1
ATOM 687 C CA . GLN A 1 90 ? 3.287 0.122 -3.416 1.00 88.94 90 GLN A CA 1
ATOM 688 C C . GLN A 1 90 ? 1.893 0.168 -4.036 1.00 88.94 90 GLN A C 1
ATOM 690 O O . GLN A 1 90 ? 1.602 0.981 -4.913 1.00 88.94 90 GLN A O 1
ATOM 695 N N . LEU A 1 91 ? 1.026 -0.695 -3.524 1.00 87.44 91 LEU A N 1
ATOM 696 C CA . LEU A 1 91 ? -0.415 -0.628 -3.668 1.00 87.44 91 LEU A CA 1
ATOM 697 C C . LEU A 1 91 ? -1.013 -0.592 -2.263 1.00 87.44 91 LEU A C 1
ATOM 699 O O . LEU A 1 91 ? -0.754 -1.484 -1.456 1.00 87.44 91 LEU A O 1
ATOM 703 N N . ILE A 1 92 ? -1.822 0.426 -1.976 1.00 89.00 92 ILE A N 1
ATOM 704 C CA . ILE A 1 92 ? -2.596 0.508 -0.736 1.00 89.00 92 ILE A CA 1
ATOM 705 C C . ILE A 1 92 ? -4.065 0.354 -1.095 1.00 89.00 92 ILE A C 1
ATOM 707 O O . ILE A 1 92 ? -4.622 1.168 -1.832 1.00 89.00 92 ILE A O 1
ATOM 711 N N . VAL A 1 93 ? -4.705 -0.665 -0.534 1.00 87.62 93 VAL A N 1
ATOM 712 C CA . VAL A 1 93 ? -6.154 -0.822 -0.600 1.00 87.62 93 VAL A CA 1
ATOM 713 C C . VAL A 1 93 ? -6.732 -0.596 0.781 1.00 87.62 93 VAL A C 1
ATOM 715 O O . VAL A 1 93 ? -6.294 -1.199 1.755 1.00 87.62 93 VAL A O 1
ATOM 718 N N . SER A 1 94 ? -7.721 0.286 0.868 1.00 90.62 94 SER A N 1
ATOM 719 C CA . SER A 1 94 ? -8.391 0.605 2.126 1.00 90.62 94 SER A CA 1
ATOM 720 C C . SER A 1 94 ? -9.841 0.152 2.081 1.00 90.62 94 SER A C 1
ATOM 722 O O . SER A 1 94 ? -10.513 0.312 1.063 1.00 90.62 94 SER A O 1
ATOM 724 N N . SER A 1 95 ? -10.321 -0.373 3.199 1.00 91.19 95 SER A N 1
ATOM 725 C CA . SER A 1 95 ? -11.733 -0.639 3.448 1.00 91.19 95 SER A CA 1
ATOM 726 C C . SER A 1 95 ? -12.082 -0.202 4.866 1.00 91.19 95 SER A C 1
ATOM 728 O O . SER A 1 95 ? -11.204 -0.070 5.717 1.00 91.19 95 SER A O 1
ATOM 730 N N . TYR A 1 96 ? -13.361 0.026 5.120 1.00 93.81 96 TYR A N 1
ATOM 731 C CA . TYR A 1 96 ? -13.865 0.335 6.449 1.00 93.81 96 TYR A CA 1
ATOM 732 C C . TYR A 1 96 ? -14.743 -0.821 6.919 1.00 93.81 96 TYR A C 1
ATOM 734 O O . TYR A 1 96 ? -15.564 -1.331 6.15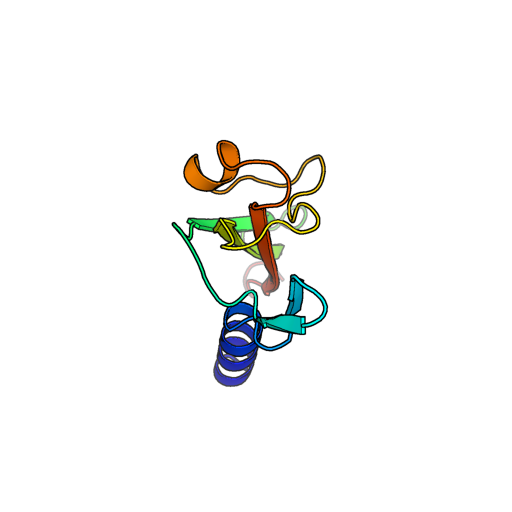1 1.00 93.81 96 TYR A O 1
ATOM 742 N N . VAL A 1 97 ? -14.526 -1.264 8.154 1.00 94.00 97 VAL A N 1
ATOM 743 C CA . VAL A 1 97 ? -15.254 -2.374 8.770 1.00 94.00 97 VAL A CA 1
ATOM 744 C C . VAL A 1 97 ? -15.971 -1.885 10.014 1.00 94.00 97 VAL A C 1
ATOM 746 O O . VAL A 1 97 ? -15.467 -1.031 10.739 1.00 94.00 97 VAL A O 1
ATOM 749 N N . ILE A 1 98 ? -17.158 -2.434 10.239 1.00 95.69 98 ILE A N 1
ATOM 750 C CA . ILE A 1 98 ? -17.995 -2.138 11.395 1.00 95.69 98 ILE A CA 1
ATOM 751 C C . ILE A 1 98 ? -18.283 -3.461 12.087 1.00 95.69 98 ILE A C 1
ATOM 753 O O . ILE A 1 98 ? -18.753 -4.399 11.442 1.00 95.69 98 ILE A O 1
ATOM 757 N N . ASP A 1 99 ? -18.001 -3.520 13.384 1.00 95.00 99 ASP A N 1
ATOM 758 C CA . ASP A 1 99 ? -18.499 -4.581 14.249 1.00 95.00 99 ASP A CA 1
ATOM 759 C C . ASP A 1 99 ? -19.877 -4.161 14.772 1.00 95.00 99 ASP A C 1
ATOM 761 O O . ASP A 1 99 ? -20.027 -3.112 15.400 1.00 95.00 99 ASP A O 1
ATOM 765 N N . GLU A 1 100 ? -20.897 -4.979 14.512 1.00 92.69 100 GLU A N 1
ATOM 766 C CA . GLU A 1 100 ? -22.268 -4.718 14.960 1.00 92.69 100 GLU A CA 1
ATOM 767 C C . GLU A 1 100 ? -22.381 -4.618 16.490 1.00 92.69 100 GLU A C 1
ATOM 769 O O . GLU A 1 100 ? -23.264 -3.927 16.993 1.00 92.69 100 GLU A O 1
ATOM 774 N N . ALA A 1 101 ? -21.478 -5.258 17.241 1.00 94.19 101 ALA A N 1
ATOM 775 C CA . ALA A 1 101 ? -21.433 -5.174 18.699 1.00 94.19 101 ALA A CA 1
ATOM 776 C C . ALA A 1 101 ? -20.857 -3.844 19.223 1.00 94.19 101 ALA A C 1
ATOM 778 O O . ALA A 1 101 ? -20.891 -3.605 20.430 1.00 94.19 101 ALA A O 1
ATOM 779 N N . GLU A 1 102 ? -20.299 -3.006 18.347 1.00 91.50 102 GLU A N 1
ATOM 780 C CA . GLU A 1 102 ? -19.683 -1.713 18.676 1.00 91.50 102 GLU A CA 1
ATOM 781 C C . GLU A 1 102 ? -20.414 -0.529 18.029 1.00 91.50 102 GLU A C 1
ATOM 783 O O . GLU A 1 102 ? -19.877 0.583 17.997 1.00 91.50 102 GLU A O 1
ATOM 788 N N . LEU A 1 103 ? -21.612 -0.754 17.481 1.00 83.69 103 LEU A N 1
ATOM 789 C CA . LEU A 1 103 ? -22.470 0.296 16.931 1.00 83.69 103 LEU A CA 1
ATOM 790 C C . LEU A 1 103 ? -22.964 1.265 18.009 1.00 83.69 103 LEU A C 1
ATOM 792 O O . LEU A 1 103 ? -23.536 0.811 19.023 1.00 83.69 103 LEU A O 1
#

Organism: NCBI:txid2708301

Sequence (103 aa):
MATHDLWRWDQALRGAAVTTTEDGAEVPTVALIEPRGCIVFDEDAGKARTGRIRVIIQWRGLTRTRDGLLDGDLVCGDAVATADEGYRRQLIVSSYVIDEAEL

Foldseek 3Di:
DVVVVVVVVVVVLQQQVPWDDDPNDTDGQGDFAPKFKDWDFDADVPGPFWGKIKIKIKGFTPDFAAFQDDPPDDDRDDRQVPDDGRRIHMDIDMDTDDDPVRD

Secondary structure (DSSP, 8-state):
-HHHHHHHHHHHHH-TT-EEEETTEEEE----EEEEEEEEEEEETTEEEEEEEEEEEEEE-SS--S-S--TTPPP-SHHHHTSPTTTEEEEEEEEEE--GGG-

Radius of gyration: 16.39 Å; chains: 1; bounding box: 39×21×48 Å